Protein AF-A0A7C3B3P8-F1 (afdb_monomer_lite)

Structure (mmCIF, N/CA/C/O backbone):
data_AF-A0A7C3B3P8-F1
#
_entry.id   AF-A0A7C3B3P8-F1
#
loop_
_atom_site.group_PDB
_atom_site.id
_atom_site.type_symbol
_atom_site.label_atom_id
_atom_site.label_alt_id
_atom_site.label_comp_id
_atom_site.label_asym_id
_atom_site.label_entity_id
_atom_site.label_seq_id
_atom_site.pdbx_PDB_ins_code
_atom_site.Cartn_x
_atom_site.Cartn_y
_atom_site.Cartn_z
_atom_site.occupancy
_atom_site.B_iso_or_equiv
_atom_site.auth_seq_id
_atom_site.auth_comp_id
_atom_site.auth_asym_id
_atom_site.auth_atom_id
_atom_site.pdbx_PDB_model_num
ATOM 1 N N . MET A 1 1 ? 25.816 -22.219 -2.385 1.00 49.62 1 MET A N 1
ATOM 2 C CA . MET A 1 1 ? 24.514 -22.561 -1.779 1.00 49.62 1 MET A CA 1
ATOM 3 C C . MET A 1 1 ? 24.091 -21.319 -1.021 1.00 49.62 1 MET A C 1
ATOM 5 O O . MET A 1 1 ? 24.676 -21.044 0.011 1.00 49.62 1 MET A O 1
ATOM 9 N N . THR A 1 2 ? 23.253 -20.473 -1.616 1.00 63.03 2 THR A N 1
ATOM 10 C CA . THR A 1 2 ? 22.789 -19.230 -0.984 1.00 63.03 2 THR A CA 1
ATOM 11 C C . THR A 1 2 ? 21.986 -19.581 0.265 1.00 63.03 2 THR A C 1
ATOM 13 O O . THR A 1 2 ? 21.099 -20.433 0.219 1.00 63.03 2 THR A O 1
ATOM 16 N N . ASN A 1 3 ? 22.342 -18.969 1.390 1.00 72.25 3 ASN A N 1
ATOM 17 C CA . ASN A 1 3 ? 21.721 -19.217 2.681 1.00 72.25 3 ASN A CA 1
ATOM 18 C C . ASN A 1 3 ? 20.285 -18.677 2.617 1.00 72.25 3 ASN A C 1
ATOM 20 O O . ASN A 1 3 ? 20.062 -17.477 2.739 1.00 72.25 3 ASN A O 1
ATOM 24 N N . TRP A 1 4 ? 19.300 -19.547 2.379 1.00 71.56 4 TRP A N 1
ATOM 25 C CA . TRP A 1 4 ? 17.868 -19.204 2.282 1.00 71.56 4 TRP A CA 1
ATOM 26 C C . TRP A 1 4 ? 17.336 -18.430 3.503 1.00 71.56 4 TRP A C 1
ATOM 28 O O . TRP A 1 4 ? 16.308 -17.761 3.439 1.00 71.56 4 TRP A O 1
ATOM 38 N N . THR A 1 5 ? 18.057 -18.501 4.619 1.00 76.44 5 THR A N 1
ATOM 39 C CA . THR A 1 5 ? 17.804 -17.742 5.844 1.00 76.44 5 THR A CA 1
ATOM 40 C C . THR A 1 5 ? 18.107 -16.250 5.706 1.00 76.44 5 THR A C 1
ATOM 42 O O . THR A 1 5 ? 17.499 -15.454 6.410 1.00 76.44 5 THR A O 1
ATOM 45 N N . GLU A 1 6 ? 19.010 -15.850 4.807 1.00 78.62 6 GLU A N 1
ATOM 46 C CA . GLU A 1 6 ? 19.371 -14.446 4.563 1.00 78.62 6 GLU A CA 1
ATOM 47 C C . GLU A 1 6 ? 18.432 -13.773 3.553 1.00 78.62 6 GLU A C 1
ATOM 49 O O . GLU A 1 6 ? 18.163 -12.576 3.650 1.00 78.62 6 GLU A O 1
ATOM 54 N N . SER A 1 7 ? 17.874 -14.533 2.605 1.00 80.06 7 SER A N 1
ATOM 55 C CA . SER A 1 7 ? 16.951 -13.995 1.597 1.00 80.06 7 SER A CA 1
ATOM 56 C C . SER A 1 7 ? 15.554 -13.695 2.149 1.00 80.06 7 SER A C 1
ATOM 58 O O . SER A 1 7 ? 14.875 -12.796 1.642 1.00 80.06 7 SER A O 1
ATOM 60 N N . LEU A 1 8 ? 15.134 -14.407 3.201 1.00 83.94 8 LEU A N 1
ATOM 61 C CA . LEU A 1 8 ? 13.851 -14.187 3.873 1.00 83.94 8 LEU A CA 1
ATOM 62 C C . LEU A 1 8 ? 13.737 -12.764 4.451 1.00 83.94 8 LEU A C 1
ATOM 64 O O . LEU A 1 8 ? 12.828 -12.049 4.030 1.00 83.94 8 LEU A O 1
ATOM 68 N N . PRO A 1 9 ? 14.649 -12.291 5.326 1.00 85.75 9 PRO A N 1
ATOM 69 C CA . PRO A 1 9 ? 14.613 -10.923 5.843 1.00 85.75 9 PRO A CA 1
ATOM 70 C C . PRO A 1 9 ? 14.674 -9.860 4.743 1.00 85.75 9 PRO A C 1
ATOM 72 O O . PRO A 1 9 ? 13.915 -8.893 4.783 1.00 85.75 9 PRO A O 1
ATOM 75 N N . LEU A 1 10 ? 15.530 -10.059 3.735 1.00 85.44 10 LEU A N 1
ATOM 76 C CA . LEU A 1 10 ? 15.738 -9.101 2.643 1.00 85.44 10 LEU A CA 1
ATOM 77 C C . LEU A 1 10 ? 14.489 -8.880 1.780 1.00 85.44 10 LEU A C 1
ATOM 79 O O . LEU A 1 10 ? 14.330 -7.805 1.212 1.00 85.44 10 LEU A O 1
ATOM 83 N N . THR A 1 11 ? 13.599 -9.870 1.696 1.00 85.31 11 THR A N 1
ATOM 84 C CA . THR A 1 11 ? 12.346 -9.760 0.929 1.00 85.31 11 THR A CA 1
ATOM 85 C C . THR A 1 11 ? 11.157 -9.422 1.826 1.00 85.31 11 THR A C 1
ATOM 87 O O . THR A 1 11 ? 10.278 -8.651 1.444 1.00 85.31 11 THR A O 1
ATOM 90 N N . PHE A 1 12 ? 11.134 -9.973 3.040 1.00 85.31 12 PHE A N 1
ATOM 91 C CA . PHE A 1 12 ? 10.034 -9.803 3.981 1.00 85.31 12 PHE A CA 1
ATOM 92 C C . PHE A 1 12 ? 9.964 -8.383 4.543 1.00 85.31 12 PHE A C 1
ATOM 94 O O . PHE A 1 12 ? 8.880 -7.812 4.612 1.00 85.31 12 PHE A O 1
ATOM 101 N N . VAL A 1 13 ? 11.106 -7.794 4.915 1.00 87.12 13 VAL A N 1
ATOM 102 C CA . VAL A 1 13 ? 11.135 -6.458 5.526 1.00 87.12 13 VAL A CA 1
ATOM 103 C C . VAL A 1 13 ? 10.583 -5.386 4.573 1.00 87.12 13 VAL A C 1
ATOM 105 O O . VAL A 1 13 ? 9.671 -4.669 4.986 1.00 87.12 13 VAL A O 1
ATOM 108 N N . PRO A 1 14 ? 11.020 -5.287 3.299 1.00 84.50 14 PRO A N 1
ATOM 109 C CA . PRO A 1 14 ? 10.436 -4.330 2.360 1.00 84.50 14 PRO A CA 1
ATOM 110 C C . PRO A 1 14 ? 8.941 -4.547 2.126 1.00 84.50 14 PRO A C 1
ATOM 112 O O . PRO A 1 14 ? 8.196 -3.576 2.045 1.00 84.50 14 PRO A O 1
ATOM 115 N N . LEU A 1 15 ? 8.486 -5.803 2.053 1.00 84.75 15 LEU A N 1
ATOM 116 C CA . LEU A 1 15 ? 7.068 -6.120 1.884 1.00 84.75 15 LEU A CA 1
ATOM 117 C C . LEU A 1 15 ? 6.239 -5.670 3.097 1.00 84.75 15 LEU A C 1
ATOM 119 O O . LEU A 1 15 ? 5.181 -5.071 2.928 1.00 84.75 15 LEU A O 1
ATOM 123 N N . PHE A 1 16 ? 6.728 -5.923 4.313 1.00 84.06 16 PHE A N 1
ATOM 124 C CA . PHE A 1 16 ? 6.063 -5.519 5.552 1.00 84.06 16 PHE A CA 1
ATOM 125 C C . PHE A 1 16 ? 5.935 -3.995 5.660 1.00 84.06 16 PHE A C 1
ATOM 127 O O . PHE A 1 16 ? 4.881 -3.487 6.040 1.00 84.06 16 PHE A O 1
ATOM 134 N N . ILE A 1 17 ? 6.991 -3.274 5.271 1.00 82.62 17 ILE A N 1
ATOM 135 C CA . ILE A 1 17 ? 6.989 -1.810 5.195 1.00 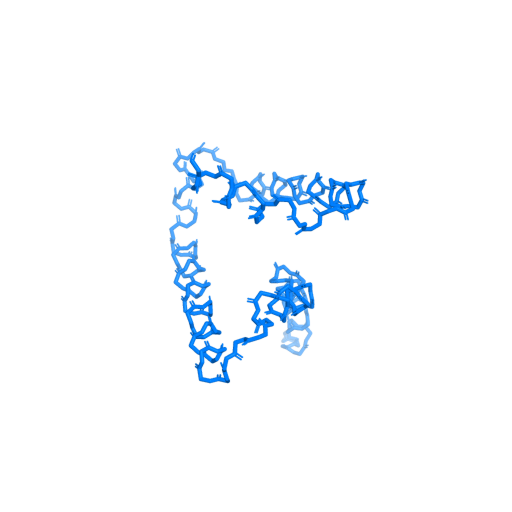82.62 17 ILE A CA 1
ATOM 136 C C . ILE A 1 17 ? 6.011 -1.331 4.112 1.00 82.62 17 ILE A C 1
ATOM 138 O O . ILE A 1 17 ? 5.234 -0.417 4.363 1.00 82.62 17 ILE A O 1
ATOM 142 N N . ALA A 1 18 ? 6.004 -1.956 2.931 1.00 82.12 18 ALA A N 1
ATOM 143 C CA . ALA A 1 18 ? 5.150 -1.554 1.812 1.00 82.12 18 ALA A CA 1
ATOM 144 C C . ALA A 1 18 ? 3.646 -1.756 2.072 1.00 82.12 18 ALA A C 1
ATOM 146 O O . ALA A 1 18 ? 2.837 -0.982 1.571 1.00 82.12 18 ALA A O 1
ATOM 147 N N . ILE A 1 19 ? 3.266 -2.783 2.842 1.00 84.38 19 ILE A N 1
ATOM 148 C CA . ILE A 1 19 ? 1.868 -3.043 3.238 1.00 84.38 19 ILE A CA 1
ATOM 149 C C . ILE A 1 19 ? 1.400 -2.078 4.345 1.00 84.38 19 ILE A C 1
ATOM 151 O O . ILE A 1 19 ? 0.199 -1.955 4.584 1.00 84.38 19 ILE A O 1
ATOM 155 N N . ASP A 1 20 ? 2.335 -1.394 5.009 1.00 86.69 20 ASP A N 1
ATOM 156 C CA . ASP A 1 20 ? 2.082 -0.503 6.143 1.00 86.69 20 ASP A CA 1
ATOM 157 C C . ASP A 1 20 ? 1.267 -1.175 7.265 1.00 86.69 20 ASP A C 1
ATOM 159 O O . ASP A 1 20 ? 0.218 -0.707 7.719 1.00 86.69 20 ASP A O 1
ATOM 163 N N . ALA A 1 21 ? 1.751 -2.340 7.707 1.00 85.00 21 ALA A N 1
ATOM 164 C CA . ALA A 1 21 ? 1.054 -3.159 8.696 1.00 85.00 21 ALA A CA 1
ATOM 165 C C . ALA A 1 21 ? 0.842 -2.436 10.038 1.00 85.00 21 ALA A C 1
ATOM 167 O O . ALA A 1 21 ? -0.172 -2.664 10.691 1.00 85.00 21 ALA A O 1
ATOM 168 N N . LEU A 1 22 ? 1.782 -1.578 10.455 1.00 86.44 22 LEU A N 1
ATOM 169 C CA . LEU A 1 22 ? 1.677 -0.821 11.708 1.00 86.44 22 LEU A CA 1
ATOM 170 C C . LEU A 1 22 ? 0.822 0.436 11.552 1.00 86.44 22 LEU A C 1
ATOM 172 O O . LEU A 1 22 ? 0.024 0.722 12.445 1.00 86.44 22 LEU A O 1
ATOM 176 N N . GLY A 1 23 ? 0.965 1.162 10.438 1.00 83.81 23 GLY A N 1
ATOM 177 C CA . GLY A 1 23 ? 0.201 2.376 10.183 1.00 83.81 23 GLY A CA 1
ATOM 178 C C . GLY A 1 23 ? -1.292 2.095 10.143 1.00 83.81 23 GLY A C 1
ATOM 179 O O . GLY A 1 23 ? -2.040 2.805 10.800 1.00 83.81 23 GLY A O 1
ATOM 180 N N . ASN A 1 24 ? -1.722 1.002 9.505 1.00 87.00 24 ASN A N 1
ATOM 181 C CA . ASN A 1 24 ? -3.142 0.672 9.338 1.00 87.00 24 ASN A CA 1
ATOM 182 C C . ASN A 1 24 ? -3.888 0.263 10.621 1.00 87.00 24 ASN A C 1
ATOM 184 O O . ASN A 1 24 ? -5.116 0.360 10.655 1.00 87.00 24 ASN A O 1
ATOM 188 N N . VAL A 1 25 ? -3.204 -0.180 11.684 1.00 89.44 25 VAL A N 1
ATOM 189 C CA . VAL A 1 25 ? -3.858 -0.628 12.934 1.00 89.44 25 VAL A CA 1
ATOM 190 C C . VAL A 1 25 ? -4.714 0.472 13.581 1.00 89.44 25 VAL A C 1
ATOM 192 O O . VAL A 1 25 ? -5.907 0.234 13.782 1.00 89.44 25 VAL A O 1
ATOM 195 N N . PRO A 1 26 ? -4.184 1.670 13.905 1.00 85.75 26 PRO A N 1
ATOM 196 C CA . PRO A 1 26 ? -4.986 2.742 14.493 1.00 85.75 26 PRO A CA 1
ATOM 197 C C . PRO A 1 26 ? -6.115 3.230 13.576 1.00 85.75 26 PRO A C 1
ATOM 199 O O . PRO A 1 26 ? -7.177 3.569 14.090 1.00 85.75 26 PRO A O 1
ATOM 202 N N . PHE A 1 27 ? -5.939 3.217 12.248 1.00 85.00 27 PHE A N 1
ATOM 203 C CA . PHE A 1 27 ? -7.028 3.550 11.316 1.00 85.00 27 PHE A CA 1
ATOM 204 C C . PHE A 1 27 ? -8.137 2.503 11.341 1.00 85.00 27 PHE A C 1
ATOM 206 O O . PHE A 1 27 ? -9.313 2.846 11.367 1.00 85.00 27 PHE A O 1
ATOM 213 N N . PHE A 1 28 ? -7.790 1.216 11.3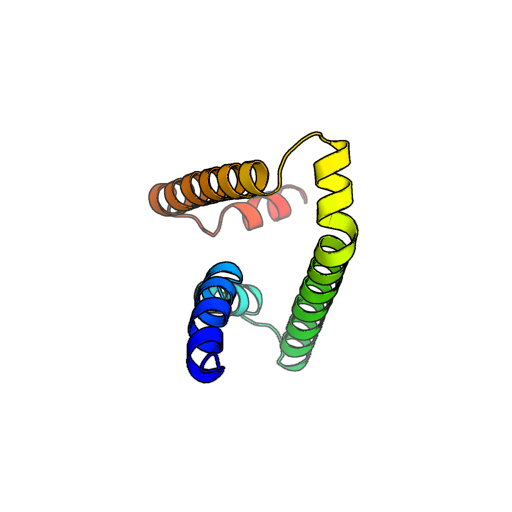56 1.00 87.94 28 PHE A N 1
ATOM 214 C CA . PHE A 1 28 ? -8.798 0.166 11.431 1.00 87.94 28 PHE A CA 1
ATOM 215 C C . PHE A 1 28 ? -9.563 0.226 12.759 1.00 87.94 28 PHE A C 1
ATOM 217 O O . PHE A 1 28 ? -10.783 0.066 12.786 1.00 87.94 28 PHE A O 1
ATOM 224 N N . LEU A 1 29 ? -8.862 0.490 13.865 1.00 88.69 29 LEU A N 1
ATOM 225 C CA . LEU A 1 29 ? -9.487 0.635 15.178 1.00 88.69 29 LEU A CA 1
ATOM 226 C C . LEU A 1 29 ? -10.418 1.849 15.250 1.00 88.69 29 LEU A C 1
ATOM 228 O O . LEU A 1 29 ? -11.514 1.705 15.782 1.00 88.69 29 LEU A O 1
ATOM 232 N N . SER A 1 30 ? -10.029 3.000 14.690 1.00 86.88 30 SER A N 1
ATOM 233 C CA . SER A 1 30 ? -10.888 4.191 14.669 1.00 86.88 30 SER A CA 1
ATOM 234 C C . SER A 1 30 ? -12.107 4.016 13.761 1.00 86.88 30 SER A C 1
ATOM 236 O O . SER A 1 30 ? -13.211 4.398 14.132 1.00 86.88 30 SER A O 1
ATOM 238 N N . LEU A 1 31 ? -11.944 3.369 12.602 1.00 86.62 31 LEU A N 1
ATOM 239 C CA . LEU A 1 31 ? -13.044 3.098 11.667 1.00 86.62 31 LEU A CA 1
ATOM 240 C C . LEU A 1 31 ? -14.034 2.049 12.181 1.00 86.62 31 LEU A C 1
ATOM 242 O O . LEU A 1 31 ? -15.178 2.016 11.739 1.00 86.62 31 LEU A O 1
ATOM 246 N N . THR A 1 32 ? -13.600 1.180 13.092 1.00 90.06 32 THR A N 1
ATOM 247 C CA . THR A 1 32 ? -14.453 0.141 13.683 1.00 90.06 32 THR A CA 1
ATOM 248 C C . THR A 1 32 ? -14.886 0.465 15.112 1.00 90.06 32 THR A C 1
ATOM 250 O O . THR A 1 32 ? -15.491 -0.374 15.790 1.00 90.06 32 THR A O 1
ATOM 253 N N . GLU A 1 33 ? -14.598 1.669 15.603 1.00 90.38 33 GLU A N 1
ATOM 254 C CA . GLU A 1 33 ? -15.010 2.107 16.931 1.00 90.38 33 GLU A CA 1
ATOM 255 C C . GLU A 1 33 ? -16.546 2.092 17.047 1.00 90.38 33 GLU A C 1
ATOM 257 O O . GLU A 1 33 ? -17.266 2.487 16.136 1.00 90.38 33 GLU A O 1
ATOM 262 N N . GLY A 1 34 ? -17.073 1.542 18.145 1.00 88.88 34 GLY A N 1
ATOM 263 C CA . GLY A 1 34 ? -18.521 1.392 18.352 1.00 88.88 34 GLY A CA 1
ATOM 264 C C . GLY A 1 34 ? -19.202 0.221 17.621 1.00 88.88 34 GLY A C 1
ATOM 265 O O . GLY A 1 34 ? -20.340 -0.098 17.957 1.00 88.88 34 GLY A O 1
ATOM 266 N N . MET A 1 35 ? -18.531 -0.479 16.695 1.00 91.94 35 MET A N 1
ATOM 267 C CA . MET A 1 35 ? -19.127 -1.636 16.005 1.00 91.94 35 MET A CA 1
ATOM 268 C C . MET A 1 35 ? -19.196 -2.896 16.897 1.00 91.94 35 MET A C 1
ATOM 270 O O . MET A 1 35 ? -18.238 -3.191 17.628 1.00 91.94 35 MET A O 1
ATOM 274 N N . PRO A 1 36 ? -20.266 -3.713 16.798 1.00 93.44 36 PRO A N 1
ATOM 275 C CA . PRO A 1 36 ? -20.323 -5.047 17.396 1.00 93.44 36 PRO A CA 1
ATOM 276 C C . PRO A 1 36 ? -19.214 -5.970 16.868 1.00 93.44 36 PRO A C 1
ATOM 278 O O . PRO A 1 36 ? -18.824 -5.897 15.703 1.00 93.44 36 PRO A O 1
ATOM 281 N N . LEU A 1 37 ? -18.739 -6.909 17.696 1.00 91.00 37 LEU A N 1
ATOM 282 C CA . LEU A 1 37 ? -17.611 -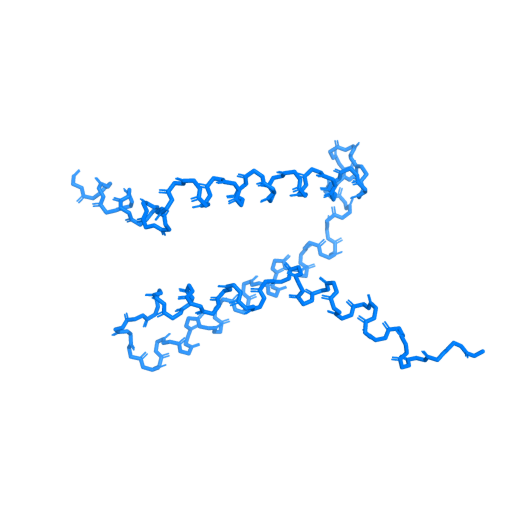7.792 17.353 1.00 91.00 37 LEU A CA 1
ATOM 283 C C . LEU A 1 37 ? -17.830 -8.585 16.047 1.00 91.00 37 LEU A C 1
ATOM 285 O O . LEU A 1 37 ? -16.907 -8.737 15.250 1.00 91.00 37 LEU A O 1
ATOM 289 N N . ALA A 1 38 ? -19.059 -9.041 15.795 1.00 92.75 38 ALA A N 1
ATOM 290 C CA . ALA A 1 38 ? -19.409 -9.755 14.566 1.00 92.75 38 ALA A CA 1
ATOM 291 C C . ALA A 1 38 ? -19.222 -8.889 13.304 1.00 92.75 38 ALA A C 1
ATOM 293 O O . ALA A 1 38 ? -18.735 -9.369 12.279 1.00 92.75 38 ALA A O 1
ATOM 294 N N . GLU A 1 39 ? -19.562 -7.603 13.386 1.00 92.00 39 GLU A N 1
ATOM 295 C CA . GLU A 1 39 ? -19.415 -6.658 12.280 1.00 92.00 39 GLU A CA 1
ATOM 296 C C . GLU A 1 39 ? -17.948 -6.275 12.061 1.00 92.00 39 GLU A C 1
ATOM 298 O O . GLU A 1 39 ? -17.488 -6.250 10.920 1.00 92.00 39 GLU A O 1
ATOM 303 N N . LYS A 1 40 ? -17.171 -6.127 13.143 1.00 93.19 40 LYS A N 1
ATOM 304 C CA . LYS A 1 40 ? -15.711 -5.932 13.076 1.00 93.19 40 LYS A CA 1
ATOM 305 C C . LYS A 1 40 ? -15.013 -7.057 12.321 1.00 93.19 40 LYS A C 1
ATOM 307 O O . LYS A 1 40 ? -14.196 -6.803 11.436 1.00 93.19 40 LYS A O 1
ATOM 312 N N . HIS A 1 41 ? -15.351 -8.309 12.634 1.00 93.25 41 HIS A N 1
ATOM 313 C CA . HIS A 1 41 ? -14.797 -9.453 11.914 1.00 93.25 41 HIS A CA 1
ATOM 314 C C . HIS A 1 41 ? -15.217 -9.448 10.447 1.00 93.25 41 HIS A C 1
ATOM 316 O O . HIS A 1 41 ? -14.376 -9.691 9.584 1.00 93.25 41 HIS A O 1
ATOM 322 N N . LYS A 1 42 ? -16.478 -9.137 10.136 1.00 94.69 42 LYS A N 1
ATOM 323 C CA . LYS A 1 42 ? -16.937 -9.030 8.747 1.00 94.69 42 LYS A CA 1
ATOM 324 C C . LYS A 1 42 ? -16.152 -7.963 7.975 1.00 94.69 42 LYS A C 1
ATOM 326 O O . LYS A 1 42 ? -15.672 -8.251 6.881 1.00 94.69 42 LYS A O 1
ATOM 331 N N . ALA A 1 43 ? -15.962 -6.780 8.559 1.00 93.56 43 ALA A N 1
ATOM 332 C CA . ALA A 1 43 ? -15.174 -5.702 7.966 1.00 93.56 43 ALA A CA 1
ATOM 333 C C . ALA A 1 43 ? -13.723 -6.136 7.700 1.00 93.56 43 ALA A C 1
ATOM 335 O O . ALA A 1 43 ? -13.214 -5.927 6.601 1.00 93.56 43 ALA A O 1
ATOM 336 N N . ALA A 1 44 ? -13.086 -6.823 8.655 1.00 93.00 44 ALA A N 1
ATOM 337 C CA . ALA A 1 44 ? -11.734 -7.352 8.481 1.00 93.00 44 ALA A CA 1
ATOM 338 C C . ALA A 1 44 ? -11.637 -8.352 7.314 1.00 93.00 44 ALA A C 1
ATOM 340 O O . ALA A 1 44 ? -10.732 -8.249 6.488 1.00 93.00 44 ALA A O 1
ATOM 341 N N . HIS A 1 45 ? -12.584 -9.289 7.195 1.00 95.69 45 HIS A N 1
ATOM 342 C CA . HIS A 1 45 ? -12.587 -10.261 6.095 1.00 95.69 45 HIS A CA 1
ATOM 343 C C . HIS A 1 45 ? -12.793 -9.590 4.735 1.00 95.69 45 HIS A C 1
ATOM 345 O O . HIS A 1 45 ? -12.138 -9.966 3.765 1.00 95.69 45 HIS A O 1
ATOM 351 N N . ILE A 1 46 ? -13.667 -8.582 4.659 1.00 95.56 46 ILE A N 1
ATOM 352 C CA . ILE A 1 46 ? -13.888 -7.813 3.429 1.00 95.56 46 ILE A CA 1
ATOM 353 C C . ILE A 1 46 ? -12.624 -7.037 3.054 1.00 95.56 46 ILE A C 1
ATOM 355 O O . ILE A 1 46 ? -12.213 -7.082 1.896 1.00 95.56 46 ILE A O 1
ATOM 359 N N . ALA A 1 47 ? -11.981 -6.368 4.014 1.00 92.81 47 ALA A N 1
ATOM 360 C CA . ALA A 1 47 ? -10.749 -5.623 3.778 1.00 92.81 47 ALA A CA 1
ATOM 361 C C . ALA A 1 47 ? -9.627 -6.540 3.265 1.00 92.81 47 ALA A C 1
ATOM 363 O O . ALA A 1 47 ? -9.038 -6.268 2.220 1.00 92.81 47 ALA A O 1
ATOM 364 N N . VAL A 1 48 ? -9.387 -7.669 3.942 1.00 93.06 48 VAL A N 1
ATOM 365 C CA . VAL A 1 48 ? -8.373 -8.656 3.535 1.00 93.06 48 VAL A CA 1
ATOM 366 C C . VAL A 1 48 ? -8.709 -9.267 2.175 1.00 93.06 48 VAL A C 1
ATOM 368 O O . VAL A 1 48 ? -7.834 -9.363 1.318 1.00 93.06 48 VAL A O 1
ATOM 371 N N . GLY A 1 49 ? -9.971 -9.638 1.942 1.00 96.56 49 GLY A N 1
ATOM 372 C CA . GLY A 1 49 ? -10.422 -10.179 0.661 1.00 96.56 49 GLY A CA 1
ATOM 373 C C . GLY A 1 49 ? -10.228 -9.187 -0.486 1.00 96.56 49 GLY A C 1
ATOM 374 O O . GLY A 1 49 ? -9.705 -9.550 -1.536 1.00 96.56 49 GLY A O 1
ATOM 375 N N . THR A 1 50 ? -10.569 -7.917 -0.265 1.00 95.00 50 THR A N 1
ATOM 376 C CA . THR A 1 50 ? -10.397 -6.846 -1.256 1.00 95.00 50 THR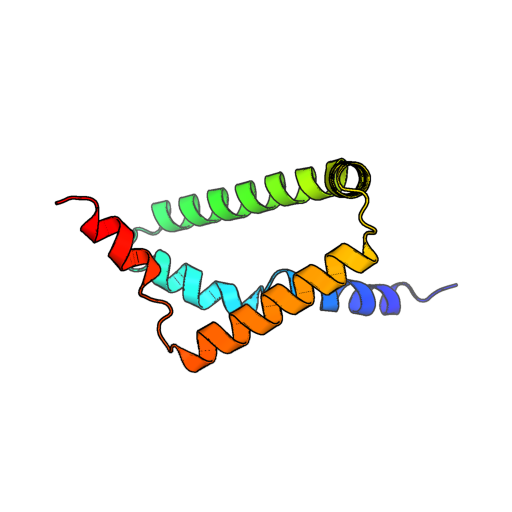 A CA 1
ATOM 377 C C . THR A 1 50 ? -8.919 -6.610 -1.552 1.00 95.00 50 THR A C 1
ATOM 379 O O . THR A 1 50 ? -8.524 -6.594 -2.716 1.00 95.00 50 THR A O 1
ATOM 382 N N . ALA A 1 51 ? -8.083 -6.501 -0.516 1.00 91.56 51 ALA A N 1
ATOM 383 C CA . ALA A 1 51 ? -6.640 -6.339 -0.668 1.00 91.56 51 ALA A CA 1
ATOM 384 C C . ALA A 1 51 ? -6.008 -7.520 -1.423 1.00 91.56 51 ALA A C 1
ATOM 386 O O . ALA A 1 51 ? -5.184 -7.310 -2.312 1.00 91.56 51 ALA A O 1
ATOM 387 N N . ALA A 1 52 ? -6.428 -8.754 -1.128 1.00 93.44 52 ALA A N 1
ATOM 388 C CA . ALA A 1 52 ? -5.955 -9.946 -1.821 1.00 93.44 52 ALA A CA 1
ATOM 389 C C . ALA A 1 52 ? -6.362 -9.950 -3.301 1.00 93.44 52 ALA A C 1
ATOM 391 O O . ALA A 1 52 ? -5.522 -10.199 -4.161 1.00 93.44 52 ALA A O 1
ATOM 392 N N . VAL A 1 53 ? -7.622 -9.635 -3.619 1.00 96.56 53 VAL A N 1
ATOM 393 C CA . VAL A 1 53 ? -8.106 -9.587 -5.008 1.00 96.56 53 VAL A CA 1
ATOM 394 C C . VAL A 1 53 ? -7.387 -8.500 -5.804 1.00 96.56 53 VAL A C 1
ATOM 396 O O . VAL A 1 53 ? -6.895 -8.777 -6.896 1.00 96.56 53 VAL A O 1
ATOM 399 N N . VAL A 1 54 ? -7.274 -7.287 -5.257 1.00 93.88 54 VAL A N 1
ATOM 400 C CA . VAL A 1 54 ? -6.562 -6.178 -5.910 1.00 93.88 54 VAL A CA 1
ATOM 401 C C . VAL A 1 54 ? -5.080 -6.511 -6.075 1.00 93.88 54 VAL A C 1
ATOM 403 O O . VAL A 1 54 ? -4.525 -6.307 -7.154 1.00 93.88 54 VAL A O 1
ATOM 406 N N . GLY A 1 55 ? -4.446 -7.080 -5.047 1.00 91.12 55 GLY A N 1
ATOM 407 C CA . GLY A 1 55 ? -3.048 -7.502 -5.090 1.00 91.12 55 GLY A CA 1
ATOM 408 C C . GLY A 1 55 ? -2.787 -8.574 -6.146 1.00 91.12 55 GLY A C 1
ATOM 409 O O . GLY A 1 55 ? -1.860 -8.437 -6.941 1.00 91.12 55 GLY A O 1
ATOM 410 N N . LEU A 1 56 ? -3.631 -9.608 -6.218 1.00 94.00 56 LEU A N 1
ATOM 411 C CA . LEU A 1 56 ? -3.542 -10.648 -7.245 1.00 94.00 56 LEU A CA 1
ATOM 412 C C . LEU A 1 56 ? -3.794 -10.078 -8.643 1.00 94.00 56 LEU A C 1
ATOM 414 O O . LEU A 1 56 ? -3.042 -10.375 -9.568 1.00 94.00 56 LEU A O 1
ATOM 418 N N . ALA A 1 57 ? -4.797 -9.214 -8.806 1.00 95.12 57 ALA A N 1
ATOM 419 C CA . ALA A 1 57 ? -5.050 -8.551 -10.078 1.00 95.12 57 ALA A CA 1
ATOM 420 C C . ALA A 1 57 ? -3.825 -7.740 -10.530 1.00 95.12 57 ALA A C 1
ATOM 422 O O . ALA A 1 57 ? -3.386 -7.872 -11.670 1.00 95.12 57 ALA A O 1
ATOM 423 N N . PHE A 1 58 ? -3.209 -6.963 -9.640 1.00 89.25 58 PHE A N 1
ATOM 424 C CA . PHE A 1 58 ? -2.012 -6.192 -9.975 1.00 89.25 58 PHE A CA 1
ATOM 425 C C . PHE A 1 58 ? -0.781 -7.080 -10.209 1.00 89.25 58 PHE A C 1
ATOM 427 O O . PHE A 1 58 ? 0.053 -6.759 -11.053 1.00 89.25 58 PHE A O 1
ATOM 434 N N . LEU A 1 59 ? -0.679 -8.229 -9.536 1.00 90.38 59 LEU A N 1
ATOM 435 C CA . LEU A 1 59 ? 0.382 -9.208 -9.772 1.00 90.38 59 LEU A CA 1
ATOM 436 C C . LEU A 1 59 ? 0.326 -9.772 -11.201 1.00 90.38 59 LEU A C 1
ATOM 438 O O . LEU A 1 59 ? 1.356 -9.840 -11.871 1.00 90.38 59 LEU A O 1
ATOM 442 N N . PHE A 1 60 ? -0.864 -10.146 -11.681 1.00 93.38 60 PHE A N 1
ATOM 443 C CA . PHE A 1 60 ? -1.030 -10.725 -13.018 1.00 93.38 60 PHE A CA 1
ATOM 444 C C . PHE A 1 60 ? -1.097 -9.667 -14.128 1.00 93.38 60 PHE A C 1
ATOM 446 O O . PHE A 1 60 ? -0.514 -9.853 -15.196 1.00 93.38 60 PHE A O 1
ATOM 453 N N . PHE A 1 61 ? -1.777 -8.544 -13.887 1.00 93.19 61 PHE A N 1
ATOM 454 C CA . PHE A 1 61 ? -2.062 -7.530 -14.907 1.00 93.19 61 PHE A CA 1
ATOM 455 C C . PHE A 1 61 ? -1.209 -6.265 -14.791 1.00 93.19 61 PHE A C 1
ATOM 457 O O . PHE A 1 61 ? -1.134 -5.503 -15.751 1.00 93.19 61 PHE A O 1
ATOM 464 N N . GLY A 1 62 ? -0.526 -6.025 -13.672 1.00 90.00 62 GLY A N 1
ATOM 465 C CA . GLY A 1 62 ? 0.196 -4.773 -13.427 1.00 90.00 62 GLY A CA 1
ATOM 466 C C . GLY A 1 62 ? 1.225 -4.476 -14.511 1.00 90.00 62 GLY A C 1
ATOM 467 O O . GLY A 1 62 ? 1.202 -3.407 -15.111 1.00 90.00 62 GLY A O 1
ATOM 468 N N . ARG A 1 63 ? 2.069 -5.451 -14.873 1.00 90.94 63 ARG A N 1
ATOM 469 C CA . ARG A 1 63 ? 3.062 -5.250 -15.942 1.00 90.94 63 ARG A CA 1
ATOM 470 C C . ARG A 1 63 ? 2.424 -5.008 -17.311 1.00 90.94 63 ARG A C 1
ATOM 472 O O . ARG A 1 63 ? 2.965 -4.235 -18.097 1.00 90.94 63 ARG A O 1
ATOM 479 N N . PHE A 1 64 ? 1.284 -5.636 -17.587 1.00 93.12 64 PHE A N 1
ATOM 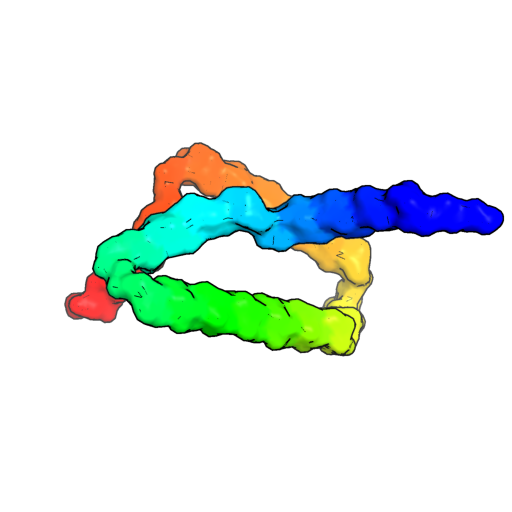480 C CA . PHE A 1 64 ? 0.528 -5.393 -18.813 1.00 93.12 64 PHE A CA 1
ATOM 481 C C . PHE A 1 64 ? 0.011 -3.948 -18.867 1.00 93.12 64 PHE A C 1
ATOM 483 O O . PHE A 1 64 ? 0.229 -3.266 -19.865 1.00 93.12 64 PHE A O 1
ATOM 490 N N . ILE A 1 65 ? -0.575 -3.455 -17.772 1.00 91.81 65 ILE A N 1
ATOM 491 C CA . ILE A 1 65 ? -1.061 -2.073 -17.652 1.00 91.81 65 ILE A CA 1
ATOM 492 C C . ILE A 1 65 ? 0.091 -1.073 -17.825 1.00 91.81 65 ILE A C 1
ATOM 494 O O . ILE A 1 65 ? -0.030 -0.122 -18.594 1.00 91.81 65 ILE A O 1
ATOM 498 N N . LEU A 1 66 ? 1.229 -1.303 -17.162 1.00 92.56 66 LEU A N 1
ATOM 499 C CA . LEU A 1 66 ? 2.402 -0.427 -17.267 1.00 92.56 66 LEU A CA 1
ATOM 500 C C . LEU A 1 66 ? 2.947 -0.360 -18.701 1.00 92.56 66 LEU A C 1
ATOM 502 O O . LEU A 1 66 ? 3.238 0.727 -19.198 1.00 92.56 66 LEU A O 1
ATOM 506 N N . ASN A 1 67 ? 3.021 -1.501 -19.392 1.00 92.69 67 ASN A N 1
ATOM 507 C CA . ASN A 1 67 ? 3.444 -1.548 -20.791 1.00 92.69 67 ASN A CA 1
ATOM 508 C C . ASN A 1 67 ? 2.469 -0.804 -21.715 1.00 92.69 67 ASN A C 1
ATOM 510 O O . ASN A 1 67 ? 2.915 -0.145 -22.648 1.00 92.69 67 ASN A O 1
ATOM 514 N N . LEU A 1 68 ? 1.160 -0.877 -21.447 1.00 94.25 68 LEU A N 1
ATOM 515 C CA . LEU A 1 68 ? 0.139 -0.177 -22.231 1.00 94.25 68 LEU A CA 1
ATOM 516 C C . LEU A 1 68 ? 0.279 1.350 -22.126 1.00 94.25 68 LEU A C 1
ATOM 518 O O . LEU A 1 68 ? 0.057 2.061 -23.100 1.00 94.25 68 LEU A O 1
ATOM 522 N N . ILE A 1 69 ? 0.690 1.840 -20.954 1.00 92.75 69 ILE A N 1
ATOM 523 C CA . ILE A 1 69 ? 0.955 3.263 -20.683 1.00 92.75 69 ILE A CA 1
ATOM 524 C C . ILE A 1 69 ? 2.381 3.663 -21.130 1.00 92.75 69 ILE A C 1
ATOM 526 O O . ILE A 1 69 ? 2.730 4.840 -21.144 1.00 92.75 69 ILE A O 1
ATOM 530 N N . GLY A 1 70 ? 3.219 2.701 -21.533 1.00 93.06 70 GLY A N 1
ATOM 531 C CA . GLY A 1 70 ? 4.591 2.949 -21.984 1.00 93.06 70 GLY A CA 1
ATOM 532 C C . GLY A 1 70 ? 5.573 3.278 -20.855 1.00 93.06 70 GLY A C 1
ATOM 533 O O . GLY A 1 70 ? 6.595 3.917 -21.100 1.00 93.06 70 GLY A O 1
ATOM 534 N N . ILE A 1 71 ? 5.286 2.859 -19.618 1.00 94.69 71 ILE A N 1
ATOM 535 C CA . ILE A 1 71 ? 6.124 3.130 -18.443 1.00 94.69 71 ILE A CA 1
ATOM 536 C C . ILE A 1 71 ? 6.834 1.872 -17.945 1.00 94.69 71 ILE A C 1
ATOM 538 O O . ILE A 1 71 ? 6.286 0.771 -17.930 1.00 94.69 71 ILE A O 1
ATOM 542 N N . SER A 1 72 ? 8.078 2.042 -17.497 1.00 93.81 72 SER A N 1
ATOM 543 C CA . SER A 1 72 ? 8.828 0.955 -16.869 1.00 93.81 72 SER A CA 1
ATOM 544 C C . SER A 1 72 ? 8.380 0.740 -15.420 1.00 93.81 72 SER A C 1
ATOM 546 O O . SER A 1 72 ? 7.914 1.665 -14.751 1.00 93.81 72 SER A O 1
ATOM 548 N N . VAL A 1 73 ? 8.596 -0.470 -14.897 1.00 90.19 73 VAL A N 1
ATOM 549 C CA . VAL A 1 73 ? 8.354 -0.780 -13.476 1.00 90.19 73 VAL A CA 1
ATOM 550 C C . VAL A 1 73 ? 9.169 0.146 -12.564 1.00 90.19 73 VAL A C 1
ATOM 552 O O . VAL A 1 73 ? 8.661 0.604 -11.544 1.00 90.19 73 VAL A O 1
ATOM 555 N N . GLY A 1 74 ? 10.402 0.486 -12.957 1.00 92.75 74 GLY A N 1
ATOM 556 C CA . GLY A 1 74 ? 11.240 1.430 -12.213 1.00 92.75 74 GLY A CA 1
ATOM 557 C C . GLY A 1 74 ? 10.646 2.840 -12.181 1.00 92.75 74 GLY A C 1
ATOM 558 O O . GLY A 1 74 ? 10.577 3.456 -11.122 1.00 92.75 74 GLY A O 1
ATOM 559 N N . SER A 1 75 ? 10.142 3.329 -13.317 1.00 93.31 75 SER A N 1
ATOM 560 C CA . SER A 1 75 ? 9.466 4.630 -13.406 1.00 93.31 75 SER A CA 1
ATOM 561 C C . SER A 1 75 ? 8.207 4.678 -12.535 1.00 93.31 75 SER A C 1
ATOM 563 O O . SER A 1 75 ? 7.980 5.671 -11.847 1.00 93.31 75 SER A O 1
ATOM 565 N N . PHE A 1 76 ? 7.422 3.595 -12.518 1.00 90.06 76 PHE A N 1
ATOM 566 C CA . PHE A 1 76 ? 6.249 3.466 -11.651 1.00 90.06 76 PHE A CA 1
ATOM 567 C C . PHE A 1 76 ? 6.625 3.501 -10.165 1.00 90.06 76 PHE A C 1
ATOM 569 O O . PHE A 1 76 ? 6.000 4.227 -9.397 1.00 90.06 76 PHE A O 1
ATOM 576 N N . ALA A 1 77 ? 7.679 2.781 -9.765 1.00 89.69 77 ALA A N 1
ATOM 577 C CA . ALA A 1 77 ? 8.163 2.786 -8.387 1.00 89.69 77 ALA A CA 1
ATOM 578 C C . ALA A 1 77 ? 8.628 4.184 -7.936 1.00 89.69 77 ALA A C 1
ATOM 580 O O . ALA A 1 77 ? 8.289 4.616 -6.836 1.00 89.69 77 ALA A O 1
ATOM 581 N N . ILE A 1 78 ? 9.345 4.920 -8.796 1.00 93.94 78 ILE A N 1
ATOM 582 C CA . ILE A 1 78 ? 9.776 6.298 -8.508 1.00 93.94 78 ILE A CA 1
ATOM 583 C C . ILE A 1 78 ? 8.561 7.221 -8.356 1.00 93.94 78 ILE A C 1
ATOM 585 O O . ILE A 1 78 ? 8.474 7.960 -7.377 1.00 93.94 78 ILE A O 1
ATOM 589 N N . ALA A 1 79 ? 7.605 7.160 -9.288 1.00 92.19 79 ALA A N 1
ATOM 590 C CA . ALA A 1 79 ? 6.391 7.971 -9.230 1.00 92.19 79 ALA A CA 1
ATOM 591 C C . ALA A 1 79 ? 5.566 7.672 -7.968 1.00 92.19 79 ALA A C 1
ATOM 593 O O . ALA A 1 79 ? 5.164 8.597 -7.265 1.00 92.19 79 ALA A O 1
ATOM 594 N N . GLY A 1 80 ? 5.378 6.391 -7.638 1.00 88.94 80 GLY A N 1
ATOM 595 C CA . GLY A 1 80 ? 4.717 5.962 -6.406 1.00 88.94 80 GLY A CA 1
ATOM 596 C C . GLY A 1 80 ? 5.426 6.490 -5.158 1.00 88.94 80 GLY A C 1
ATOM 597 O O . GLY A 1 80 ? 4.776 7.040 -4.274 1.00 88.94 80 GLY A O 1
ATOM 598 N N . GLY A 1 81 ? 6.760 6.423 -5.116 1.00 89.50 81 GLY A N 1
ATOM 599 C CA . GLY A 1 81 ? 7.556 6.989 -4.025 1.00 89.50 81 GLY A CA 1
ATOM 600 C C . GLY A 1 81 ? 7.373 8.502 -3.863 1.00 89.50 81 GLY A C 1
ATOM 601 O O . GLY A 1 81 ? 7.204 8.981 -2.744 1.00 89.50 81 GLY A O 1
ATOM 602 N N . ILE A 1 82 ? 7.336 9.256 -4.967 1.00 95.44 82 ILE A N 1
ATOM 603 C CA . ILE A 1 82 ? 7.073 10.705 -4.943 1.00 95.44 82 ILE A CA 1
ATOM 604 C C . ILE A 1 82 ? 5.661 10.991 -4.418 1.00 95.44 82 ILE A C 1
ATOM 606 O O . ILE A 1 82 ? 5.492 11.868 -3.573 1.00 95.44 82 ILE A O 1
ATOM 610 N N . VAL A 1 83 ? 4.650 10.242 -4.872 1.00 92.44 83 VAL A N 1
ATOM 611 C CA . VAL A 1 83 ? 3.268 10.385 -4.386 1.00 92.44 83 VAL A CA 1
ATOM 612 C C . VAL A 1 83 ? 3.189 10.125 -2.881 1.00 92.44 83 VAL A C 1
ATOM 614 O O . VAL A 1 83 ? 2.604 10.931 -2.158 1.00 92.44 83 VAL A O 1
ATOM 617 N N . LEU A 1 84 ? 3.820 9.054 -2.389 1.00 89.44 84 LEU A N 1
ATOM 618 C CA . LEU A 1 84 ? 3.860 8.730 -0.959 1.00 89.44 84 LEU A CA 1
ATOM 619 C C . LEU A 1 84 ? 4.588 9.803 -0.140 1.00 89.44 84 LEU A C 1
ATOM 621 O O . LEU A 1 84 ? 4.124 10.158 0.944 1.00 89.44 84 LEU A O 1
ATOM 625 N N . LEU A 1 85 ? 5.684 10.363 -0.658 1.00 92.56 85 LEU A N 1
ATOM 626 C CA . LEU A 1 85 ? 6.407 11.463 -0.017 1.00 92.56 85 LEU A CA 1
ATOM 627 C C . LEU A 1 85 ? 5.512 12.699 0.130 1.00 92.56 85 LEU A C 1
ATOM 629 O O . LEU A 1 85 ? 5.393 13.251 1.223 1.00 92.56 85 LEU A O 1
ATOM 633 N N . VAL A 1 86 ? 4.850 13.109 -0.954 1.00 93.50 86 VAL A N 1
ATOM 634 C CA . VAL A 1 86 ? 3.930 14.255 -0.948 1.00 93.50 86 VAL A CA 1
ATOM 635 C C . VAL A 1 86 ? 2.776 14.018 0.024 1.00 93.50 86 VAL A C 1
ATOM 637 O O . VAL A 1 86 ? 2.420 14.917 0.786 1.00 93.50 86 VAL A O 1
ATOM 640 N N . LEU A 1 87 ? 2.215 12.809 0.039 1.00 87.31 87 LEU A N 1
ATOM 641 C CA . LEU A 1 87 ? 1.116 12.453 0.929 1.00 87.31 87 LEU A CA 1
ATOM 642 C C . LEU A 1 87 ? 1.543 12.481 2.402 1.00 87.31 87 LEU A C 1
ATOM 644 O O . LEU A 1 87 ? 0.838 13.045 3.235 1.00 87.31 87 LEU A O 1
ATOM 648 N N . SER A 1 88 ? 2.733 11.963 2.702 1.00 87.44 88 SER A N 1
ATOM 649 C CA . SER A 1 88 ? 3.324 11.988 4.044 1.00 87.44 88 SER A CA 1
ATOM 650 C C . SER A 1 88 ? 3.527 13.420 4.542 1.00 87.44 88 SER A C 1
ATOM 652 O O . SER A 1 88 ? 3.114 13.754 5.653 1.00 87.44 88 SER A O 1
ATOM 654 N N . ILE A 1 89 ? 4.088 14.296 3.698 1.00 92.56 89 ILE A N 1
ATOM 655 C CA . ILE A 1 89 ? 4.246 15.725 4.010 1.00 92.56 89 ILE A CA 1
ATOM 656 C C . ILE A 1 89 ? 2.874 16.356 4.264 1.00 92.56 89 ILE A C 1
ATOM 658 O O . ILE A 1 89 ? 2.672 17.001 5.291 1.00 92.56 89 ILE A O 1
ATOM 662 N N . LYS A 1 90 ? 1.903 16.120 3.372 1.00 87.50 90 LYS A N 1
ATOM 663 C CA . LYS A 1 90 ? 0.540 16.645 3.508 1.00 87.50 90 LYS A CA 1
ATOM 664 C C . LYS A 1 90 ? -0.095 16.226 4.835 1.00 87.50 90 LYS A C 1
ATOM 666 O O . LYS A 1 90 ? -0.699 17.069 5.498 1.00 87.50 90 LYS A O 1
ATOM 671 N N . TYR A 1 91 ? 0.027 14.958 5.223 1.00 84.12 91 TYR A N 1
ATOM 672 C CA . TYR A 1 91 ? -0.550 14.433 6.460 1.00 84.12 91 TYR A CA 1
ATOM 673 C C . TYR A 1 91 ? 0.075 15.055 7.707 1.00 84.12 91 TYR A C 1
ATOM 675 O O . TYR A 1 91 ? -0.662 15.495 8.590 1.00 84.12 91 TYR A O 1
ATOM 683 N N . ILE A 1 92 ? 1.404 15.181 7.745 1.00 86.69 92 ILE A N 1
ATOM 684 C CA . ILE A 1 92 ? 2.110 15.815 8.866 1.00 86.69 92 ILE A CA 1
ATOM 685 C C . ILE A 1 92 ? 1.755 17.305 8.969 1.00 86.69 92 ILE A C 1
ATOM 687 O O . ILE A 1 92 ? 1.497 17.797 10.063 1.00 86.69 92 ILE A O 1
ATOM 691 N N . THR A 1 93 ? 1.701 18.033 7.848 1.00 89.94 93 THR A N 1
ATOM 692 C CA . THR A 1 93 ? 1.415 19.480 7.848 1.00 89.94 93 THR A CA 1
ATOM 693 C C . THR A 1 93 ? -0.052 19.802 8.136 1.00 89.94 93 THR A C 1
ATOM 695 O O . THR A 1 93 ? -0.341 20.781 8.817 1.00 89.94 93 THR A O 1
ATOM 698 N N . THR A 1 94 ? -0.992 19.008 7.618 1.00 78.81 94 THR A N 1
ATOM 699 C CA . THR A 1 94 ? -2.432 19.311 7.722 1.00 78.81 94 THR A CA 1
ATOM 700 C C . THR A 1 94 ? -3.027 18.863 9.059 1.00 78.81 94 THR A C 1
ATOM 702 O O . THR A 1 94 ? -4.071 19.375 9.462 1.00 78.81 94 THR A O 1
ATOM 705 N N . GLY A 1 95 ? -2.403 17.900 9.752 1.00 65.06 95 GLY A N 1
ATOM 706 C CA . GLY A 1 95 ? -2.829 17.427 11.076 1.00 65.06 95 GLY A CA 1
ATOM 707 C C . GLY A 1 95 ? -4.246 16.831 11.142 1.00 65.06 95 GLY A C 1
ATOM 708 O O . GLY A 1 95 ? -4.714 16.485 12.222 1.00 65.06 95 GLY A O 1
ATOM 709 N N . ARG A 1 96 ? -4.950 16.699 10.010 1.00 58.59 96 ARG A N 1
ATOM 710 C CA . ARG A 1 96 ? -6.311 16.159 9.922 1.00 58.59 96 ARG A CA 1
ATOM 711 C C . ARG A 1 96 ? -6.325 14.881 9.101 1.00 58.59 96 ARG A C 1
ATOM 713 O O . ARG A 1 96 ? -6.491 14.904 7.887 1.00 58.59 96 ARG A O 1
ATOM 720 N N . MET A 1 97 ? -6.278 13.762 9.815 1.00 52.09 97 MET A N 1
ATOM 721 C CA . MET A 1 97 ? -6.735 12.460 9.319 1.00 52.09 97 MET A CA 1
ATOM 722 C C . MET A 1 97 ? -8.277 12.378 9.191 1.00 52.09 97 MET A C 1
ATOM 724 O O . MET A 1 97 ? -8.802 11.311 8.909 1.00 52.09 97 MET A O 1
ATOM 728 N N . VAL A 1 98 ? -9.016 13.481 9.410 1.00 54.09 98 VAL A N 1
ATOM 729 C CA . VAL A 1 98 ? -10.469 13.466 9.704 1.00 54.09 98 VAL A CA 1
ATOM 730 C C . VAL A 1 98 ? -11.345 14.177 8.651 1.00 54.09 98 VAL A C 1
ATOM 732 O O . VAL A 1 98 ? -12.562 14.032 8.671 1.00 54.09 98 VAL A O 1
ATOM 735 N N . GLU A 1 99 ? -10.789 14.922 7.688 1.00 55.03 99 GLU A N 1
ATOM 736 C CA . GLU A 1 99 ? -11.635 15.745 6.793 1.00 55.03 99 GLU A CA 1
ATOM 737 C C . GLU A 1 99 ? -12.326 14.952 5.666 1.00 55.03 99 GLU A C 1
ATOM 739 O O . GLU A 1 99 ? -13.388 15.362 5.209 1.00 55.03 99 GLU A O 1
ATOM 744 N N . LEU A 1 100 ? -11.801 13.784 5.270 1.00 53.84 100 LEU A N 1
ATOM 745 C CA . LEU A 1 100 ? -12.401 12.975 4.194 1.00 53.84 100 LEU A CA 1
ATOM 746 C C . LEU A 1 100 ? -13.735 12.321 4.598 1.00 53.84 100 LEU A C 1
ATOM 748 O O . LEU A 1 100 ? -14.559 12.047 3.737 1.00 53.84 100 LEU A O 1
ATOM 752 N N . ILE A 1 101 ? -13.988 12.138 5.898 1.00 54.72 101 ILE A N 1
ATOM 753 C CA . ILE A 1 101 ? -15.277 11.634 6.406 1.00 54.72 101 ILE A CA 1
ATOM 754 C C . ILE A 1 101 ? -16.324 12.766 6.457 1.00 54.72 101 ILE A C 1
ATOM 756 O O . ILE A 1 101 ? -17.528 12.523 6.405 1.00 54.72 101 ILE A O 1
ATOM 760 N N . LYS A 1 102 ? -15.887 14.033 6.530 1.00 46.88 102 LYS A N 1
ATOM 761 C CA . LYS A 1 102 ? -16.790 15.182 6.681 1.00 46.88 102 LYS A CA 1
ATOM 762 C C . LYS A 1 102 ? -17.451 15.598 5.362 1.00 46.88 102 LYS A C 1
ATOM 764 O O . LYS A 1 102 ? -18.583 16.071 5.397 1.00 46.88 102 LYS A O 1
ATOM 769 N N . GLU A 1 103 ? -16.788 15.402 4.219 1.00 55.25 103 GLU A N 1
ATOM 770 C CA . GLU A 1 103 ? -17.373 15.717 2.904 1.00 55.25 103 GLU A CA 1
ATOM 771 C C . GLU A 1 103 ? -18.493 14.743 2.499 1.00 55.25 103 GLU A C 1
ATOM 773 O O . GLU A 1 103 ? -19.504 15.197 1.968 1.00 55.25 103 GLU A O 1
ATOM 778 N N . GLU A 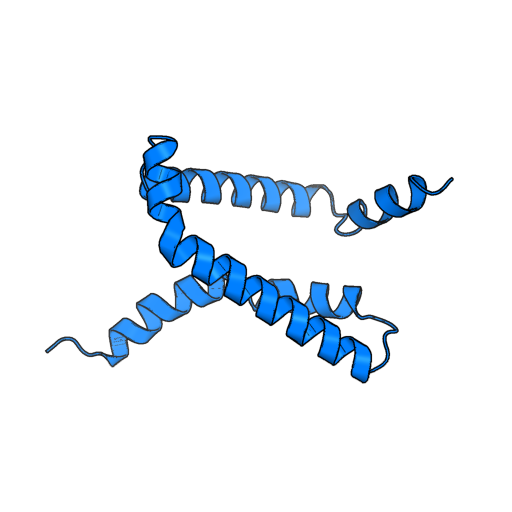1 104 ? -18.405 13.449 2.838 1.00 53.81 104 GLU A N 1
ATOM 779 C CA . GLU A 1 104 ? -19.503 12.498 2.575 1.00 53.81 104 GLU A CA 1
ATOM 780 C C . GLU A 1 104 ? -20.766 12.806 3.397 1.00 53.81 104 GLU A C 1
ATOM 782 O O . GLU A 1 104 ? -21.880 12.611 2.915 1.00 53.81 104 GLU A O 1
ATOM 787 N N . MET A 1 105 ? -20.622 13.355 4.608 1.00 51.72 105 MET A N 1
ATOM 788 C CA . MET A 1 105 ? -21.764 13.701 5.466 1.00 51.72 105 MET A CA 1
ATOM 789 C C . MET A 1 105 ? -22.418 15.045 5.092 1.00 51.72 105 MET A C 1
ATOM 791 O O . MET A 1 105 ? -23.577 15.277 5.423 1.00 51.72 105 MET A O 1
ATOM 795 N N . MET A 1 106 ? -21.697 15.919 4.379 1.00 49.41 106 MET A N 1
ATOM 796 C CA . MET A 1 106 ? -22.213 17.197 3.859 1.00 49.41 106 MET A CA 1
ATOM 797 C C . MET A 1 106 ? -22.904 17.051 2.496 1.00 49.41 106 MET A C 1
ATOM 799 O O . MET A 1 106 ? -23.650 17.941 2.102 1.00 49.41 106 MET A O 1
ATOM 803 N N . ALA A 1 107 ? -22.689 15.936 1.790 1.00 51.28 107 ALA A N 1
ATOM 804 C CA . ALA A 1 107 ? -23.371 15.624 0.533 1.00 51.28 107 ALA A CA 1
ATOM 805 C C . ALA A 1 107 ? -24.798 15.063 0.731 1.00 51.28 107 ALA A C 1
ATOM 807 O O . ALA A 1 107 ? -25.494 14.805 -0.250 1.00 51.28 107 ALA A O 1
ATOM 808 N N . VAL A 1 108 ? -25.237 14.881 1.984 1.00 52.78 108 VAL A N 1
ATOM 809 C CA . VAL A 1 108 ? -26.593 14.433 2.353 1.00 52.78 108 VAL A CA 1
ATOM 810 C C . VAL A 1 108 ? -27.339 15.532 3.126 1.00 52.78 108 VAL A C 1
ATOM 812 O O . VAL A 1 108 ? -27.943 15.286 4.170 1.00 52.78 108 VAL A O 1
ATOM 815 N N . VAL A 1 109 ? -27.292 16.760 2.604 1.00 48.59 109 VAL A N 1
ATOM 816 C CA . VAL A 1 109 ? -28.294 17.806 2.869 1.00 48.59 109 VAL A CA 1
ATOM 817 C C . VAL A 1 109 ? -28.785 18.357 1.541 1.00 48.59 109 VAL A C 1
ATOM 819 O O . VAL A 1 109 ? -27.926 18.752 0.724 1.00 48.59 109 VAL A O 1
#

Sequence (109 aa):
MTNWTESLPLTFVPLFIAIDALGNVPFFLSLTEGMPLAEKHKAAHIAVGTAAVVGLAFLFFGRFILNLIGISVGSFAIAGGIVLLVLSIKYITTGRMVELIKEEMMAVV

Radius of gyration: 18.39 Å; chains: 1; bounding box: 53×42×41 Å

pLDDT: mean 83.82, std 13.8, range [46.88, 96.56]

Secondary structure (DSSP, 8-state):
---HHHHHHHHHHHHHHHHTTTTHHHHHHHHTTT--HHHHHHHHHHHHHHHHHHHHHHHHHHHHHHHHHT--HHHHHHHHHHHHHHHHHHHHHH--S-HHHHHHHHS--

Foldseek 3Di:
DPDVVVVCCVPVVVVCVVVVPPVCPVVLCVVCPPPDPVVSVVVVVVVVVVCVVVVVCCVVCVVVVCVVVPHDPVRVVVVVVVVVVVVVVCCVVVVDPPVVVVVVVVVPD